Protein AF-A0A9E2H795-F1 (afdb_monomer_lite)

Secondary structure (DSSP, 8-state):
------------EEEEEEEEEEE-TTSSEEEEEEEEEEEETTT--EEEEEEEEEEEE-

pLDDT: mean 83.14, std 15.52, range [39.97, 96.56]
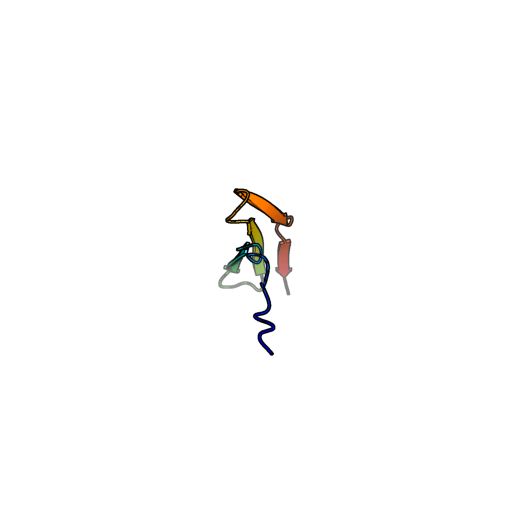
Sequence (58 aa):
MNSSTNRPATAANTPNNATLSKKWEGGNRSLSLNIYRDQNLQTDDVEERIPSVSFSQG

Structure (mmCIF, N/CA/C/O backbone):
data_AF-A0A9E2H795-F1
#
_entry.id   AF-A0A9E2H795-F1
#
loop_
_atom_site.group_PDB
_atom_site.id
_atom_site.type_symbol
_atom_site.label_atom_id
_atom_site.label_alt_id
_atom_site.label_comp_id
_atom_site.label_asym_id
_atom_site.label_entity_id
_atom_site.label_seq_id
_atom_site.pdbx_PDB_ins_code
_atom_site.Cartn_x
_atom_site.Cartn_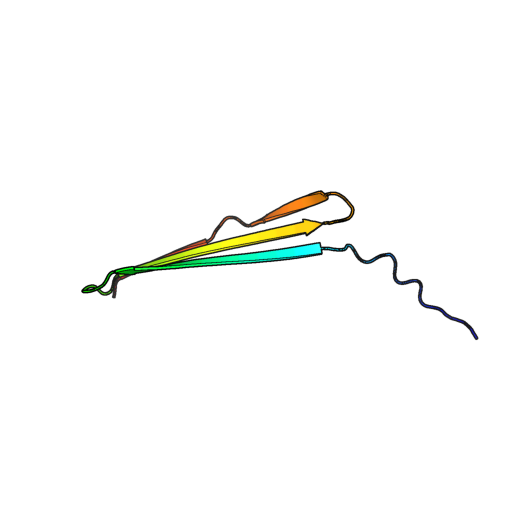y
_atom_site.Cartn_z
_atom_site.occupancy
_atom_site.B_iso_or_equiv
_atom_site.auth_seq_id
_at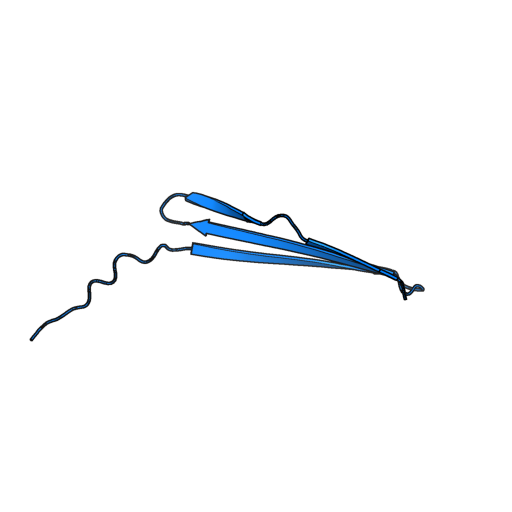om_site.auth_comp_id
_atom_site.auth_asym_id
_atom_site.auth_atom_id
_atom_site.pdbx_PDB_model_num
ATOM 1 N N . MET A 1 1 ? 41.298 -15.212 -22.333 1.00 45.09 1 MET A N 1
ATOM 2 C CA . MET A 1 1 ? 40.055 -15.598 -21.630 1.00 45.09 1 MET A CA 1
ATOM 3 C C . MET A 1 1 ? 39.487 -14.334 -21.025 1.00 45.09 1 MET A C 1
ATOM 5 O O . MET A 1 1 ? 39.975 -13.896 -19.993 1.00 45.09 1 MET A O 1
ATOM 9 N N . ASN A 1 2 ? 38.558 -13.680 -21.718 1.00 39.97 2 ASN A N 1
ATOM 10 C CA . ASN A 1 2 ? 38.075 -12.361 -21.318 1.00 39.97 2 ASN A CA 1
ATOM 11 C C . ASN A 1 2 ? 36.575 -12.295 -21.630 1.00 39.97 2 ASN A C 1
ATOM 13 O O . ASN A 1 2 ? 36.148 -11.571 -22.522 1.00 39.97 2 ASN A O 1
ATOM 17 N N . SER A 1 3 ? 35.773 -13.113 -20.951 1.00 45.38 3 SER A N 1
ATOM 18 C CA . SER A 1 3 ? 34.314 -13.014 -21.034 1.00 45.38 3 SER A CA 1
ATOM 19 C C . SER A 1 3 ? 33.848 -11.984 -20.011 1.00 45.38 3 SER A C 1
ATOM 21 O O . SER A 1 3 ? 33.365 -12.327 -18.936 1.00 45.38 3 SER A O 1
ATOM 23 N N . SER A 1 4 ? 34.050 -10.704 -20.324 1.00 54.25 4 SER A N 1
ATOM 24 C CA . SER A 1 4 ? 33.331 -9.620 -19.663 1.00 54.25 4 SER A CA 1
ATOM 25 C C . SER A 1 4 ? 31.862 -9.759 -20.045 1.00 54.25 4 SER A C 1
ATOM 27 O O . SER A 1 4 ? 31.468 -9.447 -21.168 1.00 54.25 4 SER A O 1
ATOM 29 N N . THR A 1 5 ? 31.068 -10.314 -19.132 1.00 55.38 5 THR A N 1
ATOM 30 C CA . THR A 1 5 ? 29.615 -10.392 -19.246 1.00 55.38 5 THR A CA 1
ATOM 31 C C . THR A 1 5 ? 29.076 -8.980 -19.454 1.00 55.38 5 THR A C 1
ATOM 33 O O . THR A 1 5 ? 28.963 -8.211 -18.500 1.00 55.38 5 THR A O 1
ATOM 36 N N . ASN A 1 6 ? 28.748 -8.626 -20.697 1.00 55.03 6 ASN A N 1
ATOM 37 C CA . ASN A 1 6 ? 27.905 -7.474 -20.980 1.00 55.03 6 ASN A CA 1
ATOM 38 C C . ASN A 1 6 ? 26.541 -7.775 -20.362 1.00 55.03 6 ASN A C 1
ATOM 40 O O . ASN A 1 6 ? 25.702 -8.421 -20.986 1.00 55.03 6 ASN A O 1
ATOM 44 N N . ARG A 1 7 ? 26.326 -7.351 -19.113 1.00 58.44 7 ARG A N 1
ATOM 45 C CA . ARG A 1 7 ? 24.975 -7.236 -18.575 1.00 58.44 7 ARG A CA 1
ATOM 46 C C . ARG A 1 7 ? 24.316 -6.152 -19.434 1.00 58.44 7 ARG A C 1
ATOM 48 O O . ARG A 1 7 ? 24.772 -5.010 -19.348 1.00 58.44 7 ARG A O 1
ATOM 55 N N . PRO A 1 8 ? 23.331 -6.467 -20.299 1.00 56.34 8 PRO A N 1
ATOM 56 C CA . PRO A 1 8 ? 22.563 -5.413 -20.952 1.00 56.34 8 PRO A CA 1
ATOM 57 C C . PRO A 1 8 ? 22.054 -4.502 -19.839 1.00 56.34 8 PRO A C 1
ATOM 59 O O . PRO A 1 8 ? 21.695 -5.022 -18.780 1.00 56.34 8 PRO A O 1
ATOM 62 N N . ALA A 1 9 ? 22.138 -3.180 -20.033 1.00 56.88 9 ALA A N 1
ATOM 63 C CA . ALA A 1 9 ? 21.715 -2.186 -19.054 1.00 56.88 9 ALA A CA 1
ATOM 64 C C . ALA A 1 9 ? 20.349 -2.610 -18.510 1.00 56.88 9 ALA A C 1
ATOM 66 O O . ALA A 1 9 ? 19.341 -2.533 -19.203 1.00 56.88 9 ALA A O 1
ATOM 67 N N . THR A 1 10 ? 20.361 -3.198 -17.317 1.00 57.88 10 THR A N 1
ATOM 68 C CA . THR A 1 10 ? 19.176 -3.791 -16.717 1.00 57.88 10 THR A CA 1
ATOM 69 C C . THR A 1 10 ? 18.212 -2.649 -16.505 1.00 57.88 10 THR A C 1
ATOM 71 O O . THR A 1 10 ? 18.624 -1.682 -15.863 1.00 57.88 10 THR A O 1
ATOM 74 N N . ALA A 1 11 ? 17.009 -2.750 -17.079 1.00 61.88 11 ALA A N 1
ATOM 75 C CA . ALA A 1 11 ? 15.925 -1.790 -16.925 1.00 61.88 11 ALA A CA 1
ATOM 76 C C . ALA A 1 11 ? 15.956 -1.229 -15.497 1.00 61.88 11 ALA A C 1
ATOM 78 O O . ALA A 1 11 ? 15.849 -1.975 -14.518 1.00 61.88 11 ALA A O 1
ATOM 79 N N . ALA A 1 12 ? 16.306 0.050 -15.382 1.00 69.44 12 ALA A N 1
ATOM 80 C CA . ALA A 1 12 ? 16.459 0.695 -14.093 1.00 69.44 12 ALA A CA 1
ATOM 81 C C . ALA A 1 12 ? 15.047 0.995 -13.599 1.00 69.44 12 ALA A C 1
ATOM 83 O O . ALA A 1 12 ? 14.509 2.062 -13.861 1.00 69.44 12 ALA A O 1
ATOM 84 N N . ASN A 1 13 ? 14.420 0.006 -12.973 1.00 81.69 13 ASN A N 1
ATOM 85 C CA . ASN A 1 13 ? 13.075 0.127 -12.440 1.00 81.69 13 ASN A CA 1
ATOM 86 C C . ASN A 1 13 ? 13.139 0.680 -11.012 1.00 81.69 13 ASN A C 1
ATOM 88 O O . ASN A 1 13 ? 13.969 0.247 -10.208 1.00 81.69 13 ASN A O 1
ATOM 92 N N . THR A 1 14 ? 12.280 1.649 -10.706 1.00 84.75 14 THR A N 1
ATOM 93 C CA . THR A 1 14 ? 12.123 2.220 -9.366 1.00 84.75 14 THR A CA 1
ATOM 94 C C . THR A 1 14 ? 10.788 1.767 -8.780 1.00 84.75 14 THR A C 1
ATOM 96 O O . THR A 1 14 ? 9.766 2.413 -9.033 1.00 84.75 14 THR A O 1
ATOM 99 N N . PRO A 1 15 ? 10.774 0.687 -7.975 1.00 84.75 15 PRO A N 1
ATOM 100 C CA . PRO A 1 15 ? 9.569 0.269 -7.281 1.00 84.75 15 PRO A CA 1
ATOM 10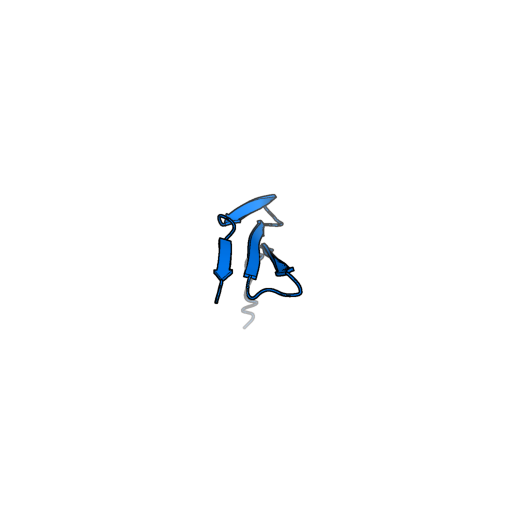1 C C . PRO A 1 15 ? 9.246 1.254 -6.152 1.00 84.75 15 PRO A C 1
ATOM 103 O O . PRO A 1 15 ? 10.112 1.617 -5.354 1.00 84.75 15 PRO A O 1
ATOM 106 N N . ASN A 1 16 ? 7.982 1.653 -6.054 1.00 84.38 16 ASN A N 1
ATOM 107 C CA . ASN A 1 16 ? 7.455 2.532 -5.021 1.00 84.38 16 ASN A CA 1
ATOM 108 C C . ASN A 1 16 ? 6.237 1.883 -4.349 1.00 84.38 16 ASN A C 1
ATOM 110 O O . ASN A 1 16 ? 5.220 1.612 -4.992 1.00 84.38 16 ASN A O 1
ATOM 114 N N . ASN A 1 17 ? 6.344 1.643 -3.042 1.00 90.62 17 ASN A N 1
ATOM 115 C CA . ASN A 1 17 ? 5.279 1.108 -2.207 1.00 90.62 17 ASN A CA 1
ATOM 116 C C . ASN A 1 17 ? 4.923 2.095 -1.087 1.00 90.62 17 ASN A C 1
ATOM 118 O O . ASN A 1 17 ? 5.725 2.375 -0.198 1.00 90.62 17 ASN A O 1
ATOM 122 N N . ALA A 1 18 ? 3.680 2.569 -1.083 1.00 92.44 18 ALA A N 1
ATOM 123 C CA . ALA A 1 18 ? 3.155 3.424 -0.026 1.00 92.44 18 ALA A CA 1
ATOM 124 C C . ALA A 1 18 ? 2.009 2.714 0.693 1.00 92.44 18 ALA A C 1
ATOM 126 O O . ALA A 1 18 ? 1.103 2.167 0.067 1.00 92.44 18 ALA A O 1
ATOM 127 N N . THR A 1 19 ? 2.043 2.712 2.024 1.00 95.06 19 THR A N 1
ATOM 128 C CA . THR A 1 19 ? 0.934 2.223 2.850 1.00 95.06 19 THR A CA 1
ATOM 129 C C . THR A 1 19 ? 0.465 3.340 3.764 1.00 95.06 19 THR A C 1
ATOM 131 O O . THR A 1 19 ? 1.252 3.891 4.531 1.00 95.06 19 THR A O 1
ATOM 134 N N . LEU A 1 20 ? -0.824 3.660 3.689 1.00 95.25 20 LEU A N 1
ATOM 135 C CA . LEU A 1 20 ? -1.497 4.594 4.578 1.00 95.25 20 LEU A CA 1
ATOM 136 C C . LEU A 1 20 ? -2.459 3.811 5.469 1.00 95.25 20 LEU A C 1
ATOM 138 O O . LEU A 1 20 ? -3.382 3.168 4.976 1.00 95.25 20 LEU A O 1
ATOM 142 N N . SER A 1 21 ? -2.272 3.896 6.783 1.00 95.25 21 SER A N 1
ATOM 143 C CA . SER A 1 21 ? -3.137 3.231 7.758 1.00 95.25 21 SER A CA 1
ATOM 144 C C . SER A 1 21 ? -3.795 4.234 8.695 1.00 95.25 21 SER A C 1
ATOM 146 O O . SER A 1 21 ? -3.117 5.101 9.246 1.00 95.25 21 SER A O 1
ATOM 148 N N . LYS A 1 22 ? -5.096 4.068 8.939 1.00 95.31 22 LYS A N 1
ATOM 149 C CA . LYS A 1 22 ? -5.854 4.813 9.947 1.00 95.31 22 LYS A CA 1
ATOM 150 C C . LYS A 1 22 ? -6.523 3.846 10.913 1.00 95.31 22 LYS A C 1
ATOM 152 O O . LYS A 1 22 ? -7.242 2.938 10.501 1.00 95.31 22 LYS A O 1
ATOM 157 N N . LYS A 1 23 ? -6.322 4.082 12.205 1.00 95.38 23 LYS A N 1
ATOM 158 C CA . LYS A 1 23 ? -7.072 3.445 13.291 1.00 95.38 23 LYS A CA 1
ATOM 159 C C . LYS A 1 23 ? -7.881 4.524 14.000 1.00 95.38 23 LYS A C 1
ATOM 161 O O . LYS A 1 23 ? -7.397 5.644 14.151 1.00 95.38 23 LYS A O 1
ATOM 166 N N . TRP A 1 24 ? -9.122 4.218 14.361 1.00 94.69 24 TRP A N 1
ATOM 167 C CA . TRP A 1 24 ? -9.957 5.144 15.124 1.00 94.69 24 TRP A CA 1
ATOM 168 C C . TRP A 1 24 ? -9.822 4.844 16.612 1.00 94.69 24 TRP A C 1
ATOM 170 O O . TRP A 1 24 ? -10.118 3.734 17.045 1.00 94.69 24 TRP A O 1
ATOM 180 N N . GLU A 1 25 ? -9.401 5.847 17.378 1.00 87.44 25 GLU A N 1
ATOM 181 C CA . GLU A 1 25 ? -9.348 5.773 18.838 1.00 87.44 25 GLU A CA 1
ATOM 182 C C . GLU A 1 25 ? -10.745 5.497 19.416 1.00 87.44 25 GLU A C 1
ATOM 184 O O . GLU A 1 25 ? -11.747 6.036 18.941 1.00 87.44 25 GLU A O 1
ATOM 189 N N . GLY A 1 26 ? -10.820 4.629 20.429 1.00 83.38 26 GLY A N 1
ATOM 190 C CA . GLY A 1 26 ? -12.083 4.256 21.079 1.00 83.38 26 GLY A CA 1
ATOM 191 C C . GLY A 1 26 ? -12.957 3.256 20.309 1.00 83.38 26 GLY A C 1
ATOM 192 O O . GLY A 1 26 ? -14.070 2.972 20.745 1.00 83.38 26 GLY A O 1
ATOM 193 N N . GLY A 1 27 ? -12.476 2.696 19.193 1.00 83.44 27 GLY A N 1
ATOM 194 C CA . GLY A 1 27 ? -13.162 1.638 18.450 1.00 83.44 27 GLY A CA 1
ATOM 195 C C . GLY A 1 27 ? -12.204 0.583 17.897 1.00 83.44 27 GLY A C 1
ATOM 196 O O . GLY A 1 27 ? -10.992 0.760 17.859 1.00 83.44 27 GLY A O 1
ATOM 197 N N . ASN A 1 28 ? -12.754 -0.529 17.420 1.00 89.25 28 ASN A N 1
ATOM 198 C CA . ASN A 1 28 ? -12.010 -1.627 16.792 1.00 89.25 28 ASN A CA 1
ATOM 199 C C . ASN A 1 28 ? -11.999 -1.525 15.253 1.00 89.25 28 ASN A C 1
ATOM 201 O O . ASN A 1 28 ? -11.906 -2.533 14.550 1.00 89.25 28 ASN A O 1
ATOM 205 N N . ARG A 1 29 ? -12.117 -0.296 14.731 1.00 95.38 29 ARG A N 1
ATOM 206 C CA . ARG A 1 29 ? -12.178 -0.002 13.296 1.00 95.38 29 ARG A CA 1
ATOM 207 C C . ARG A 1 29 ? -10.804 0.386 12.771 1.00 95.38 29 ARG A C 1
ATOM 209 O O . ARG A 1 29 ? -10.119 1.218 13.372 1.00 95.38 29 ARG A O 1
ATOM 216 N N . SER A 1 30 ? -10.425 -0.161 11.622 1.00 95.81 30 SER A N 1
ATOM 217 C CA . SER A 1 30 ? -9.212 0.251 10.920 1.00 95.81 30 SER A CA 1
ATOM 218 C C . SER A 1 30 ? -9.393 0.281 9.406 1.00 95.81 30 SER A C 1
ATOM 220 O O . SER A 1 30 ? -10.228 -0.431 8.850 1.00 95.81 30 SER A O 1
ATOM 222 N N . LEU A 1 31 ? -8.623 1.152 8.759 1.00 95.62 31 LEU A N 1
ATOM 223 C CA . LEU A 1 31 ? -8.520 1.303 7.313 1.00 95.62 31 LEU A CA 1
ATOM 224 C C . LEU A 1 31 ? -7.044 1.199 6.926 1.00 95.62 31 LEU A C 1
ATOM 226 O O . LEU A 1 31 ? -6.206 1.874 7.529 1.00 95.62 31 LEU A O 1
ATOM 230 N N . SER A 1 32 ? -6.739 0.409 5.903 1.00 96.56 32 SER A N 1
ATOM 231 C CA . SER A 1 32 ? -5.427 0.377 5.260 1.00 96.56 32 SER A CA 1
ATOM 232 C C . SER A 1 32 ? -5.585 0.590 3.760 1.00 96.56 32 SER A C 1
ATOM 234 O O . SER A 1 32 ? -6.436 -0.030 3.126 1.00 96.56 32 SER A O 1
ATOM 236 N N . LEU A 1 33 ? -4.768 1.474 3.202 1.00 95.56 33 LEU A N 1
ATOM 237 C CA . LEU A 1 33 ? -4.638 1.730 1.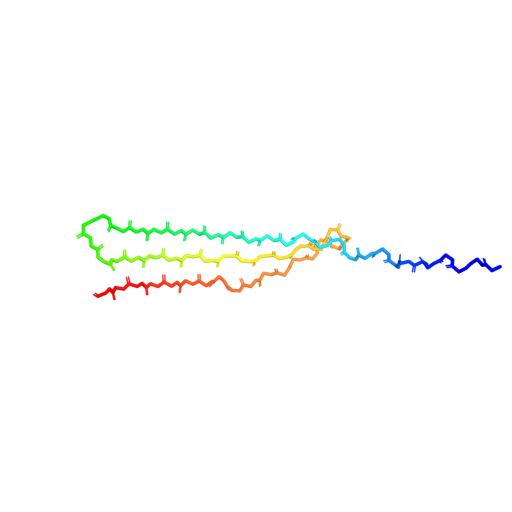775 1.00 95.56 33 LEU A CA 1
ATOM 238 C C . LEU A 1 33 ? -3.203 1.400 1.374 1.00 95.56 33 LEU A C 1
ATOM 240 O O . LEU A 1 33 ? -2.262 1.964 1.930 1.00 95.56 33 LEU A O 1
ATOM 244 N N . ASN A 1 34 ? -3.036 0.514 0.403 1.00 96.25 34 ASN A N 1
ATOM 245 C CA . ASN A 1 34 ? -1.746 0.177 -0.175 1.00 96.25 34 ASN A CA 1
ATOM 246 C C . ASN A 1 34 ? -1.716 0.604 -1.643 1.00 96.25 34 ASN A C 1
ATOM 248 O O . ASN A 1 34 ? -2.616 0.272 -2.415 1.00 96.25 34 ASN A O 1
ATOM 252 N N . ILE A 1 35 ? -0.675 1.341 -2.008 1.00 93.88 35 ILE A N 1
ATOM 253 C CA . ILE A 1 35 ? -0.421 1.818 -3.362 1.00 93.88 35 ILE A CA 1
ATOM 254 C C . ILE A 1 35 ? 0.917 1.237 -3.799 1.00 93.88 35 ILE A C 1
ATOM 256 O O . ILE A 1 35 ? 1.910 1.328 -3.071 1.00 93.88 35 ILE A O 1
ATOM 260 N N . TYR A 1 36 ? 0.932 0.662 -4.997 1.00 94.44 36 TYR A N 1
ATOM 261 C CA . TYR A 1 36 ? 2.134 0.135 -5.622 1.00 94.44 36 TYR A CA 1
ATOM 262 C C . TYR A 1 36 ? 2.280 0.689 -7.034 1.00 94.44 36 TYR A C 1
ATOM 264 O O . TYR A 1 36 ? 1.346 0.619 -7.838 1.00 94.44 36 TYR A O 1
ATOM 272 N N . ARG A 1 37 ? 3.480 1.183 -7.325 1.00 91.38 37 ARG A N 1
ATOM 273 C CA . ARG A 1 37 ? 3.893 1.678 -8.634 1.00 91.38 37 ARG A CA 1
ATOM 274 C C . ARG A 1 37 ? 5.298 1.182 -8.937 1.00 91.38 37 ARG A C 1
ATOM 276 O O . ARG A 1 37 ? 6.136 1.147 -8.042 1.00 91.38 37 ARG A O 1
ATOM 283 N N . ASP A 1 38 ? 5.560 0.850 -10.186 1.00 91.62 38 ASP A N 1
ATOM 284 C CA . ASP A 1 38 ? 6.902 0.621 -10.703 1.00 91.62 38 ASP A CA 1
ATOM 285 C C . ASP A 1 38 ? 7.143 1.543 -11.899 1.00 91.62 38 ASP A C 1
ATOM 287 O O . ASP A 1 38 ? 6.251 1.739 -12.724 1.00 91.62 38 ASP A O 1
ATOM 291 N N . GLN A 1 39 ? 8.320 2.160 -11.966 1.00 89.94 39 GLN A N 1
ATOM 292 C CA . GLN A 1 39 ? 8.668 3.097 -13.034 1.00 89.94 39 GLN A CA 1
ATOM 293 C C . GLN A 1 39 ? 9.978 2.696 -13.692 1.00 89.94 39 GLN A C 1
ATOM 295 O O . GLN A 1 39 ? 11.009 2.603 -13.027 1.00 89.94 39 GLN A O 1
ATOM 300 N N . ASN A 1 40 ? 9.946 2.520 -15.008 1.00 89.06 40 ASN A N 1
ATOM 301 C CA . ASN A 1 40 ? 11.128 2.288 -15.818 1.00 89.06 40 ASN A CA 1
ATOM 302 C C . ASN A 1 40 ? 11.834 3.624 -16.094 1.00 89.06 40 ASN A C 1
ATOM 304 O O . ASN A 1 40 ? 11.326 4.463 -16.827 1.00 89.06 40 ASN A O 1
ATOM 308 N N . LEU A 1 41 ? 13.033 3.828 -15.547 1.00 84.44 41 LEU A N 1
ATOM 309 C CA . LEU A 1 41 ? 13.793 5.075 -15.709 1.00 84.44 41 LEU A CA 1
ATOM 310 C C . LEU A 1 41 ? 14.429 5.246 -17.102 1.00 84.44 41 LEU A C 1
ATOM 312 O O . LEU A 1 41 ? 15.047 6.275 -17.365 1.00 84.44 41 LEU A O 1
ATOM 316 N N . GLN A 1 42 ? 14.344 4.237 -17.974 1.00 88.19 42 GLN A N 1
ATOM 317 C CA . GLN A 1 42 ? 14.879 4.292 -19.338 1.00 88.19 42 GLN A CA 1
ATOM 318 C C . GLN A 1 42 ? 13.811 4.645 -20.372 1.00 88.19 42 GLN A C 1
ATOM 320 O O . GLN A 1 42 ? 14.108 5.369 -21.319 1.00 88.19 42 GLN A O 1
ATOM 325 N N . THR A 1 43 ? 12.595 4.120 -20.209 1.00 88.19 43 THR A N 1
ATOM 326 C CA . THR A 1 43 ? 11.475 4.360 -21.134 1.00 88.19 43 THR A CA 1
ATOM 327 C C . THR A 1 43 ? 10.441 5.339 -20.588 1.00 88.19 43 THR A C 1
ATOM 329 O O . THR A 1 43 ? 9.606 5.809 -21.349 1.00 88.19 43 THR A O 1
ATOM 332 N N . ASP A 1 44 ? 10.521 5.662 -19.294 1.00 82.75 44 ASP A N 1
ATOM 333 C CA . ASP A 1 44 ? 9.515 6.407 -18.528 1.00 82.75 44 ASP A CA 1
ATOM 334 C C . ASP A 1 44 ? 8.149 5.700 -18.436 1.00 82.75 44 ASP A C 1
ATOM 336 O O . ASP A 1 44 ? 7.153 6.285 -18.013 1.00 82.75 44 ASP A O 1
ATOM 340 N N . ASP A 1 45 ? 8.102 4.409 -18.787 1.00 88.69 45 ASP A N 1
ATOM 341 C CA . ASP A 1 45 ? 6.903 3.595 -18.620 1.00 88.69 45 ASP A CA 1
ATOM 342 C C . ASP A 1 45 ? 6.589 3.397 -17.136 1.00 88.69 45 ASP A C 1
ATOM 344 O O . ASP A 1 45 ? 7.472 3.144 -16.307 1.00 88.69 45 ASP A O 1
ATOM 348 N N . VAL A 1 46 ? 5.301 3.466 -16.815 1.00 88.88 46 VAL A N 1
ATOM 349 C CA . VAL A 1 46 ? 4.785 3.337 -15.455 1.00 88.88 46 VAL A CA 1
ATOM 350 C C . VAL A 1 46 ? 3.814 2.163 -15.389 1.00 88.88 46 VAL A C 1
ATOM 352 O O . VAL A 1 46 ? 2.794 2.152 -16.077 1.00 88.88 46 VAL A O 1
ATOM 355 N N . GLU A 1 47 ? 4.107 1.198 -14.519 1.00 89.38 47 GLU A N 1
ATOM 356 C CA . GLU A 1 47 ? 3.191 0.121 -14.152 1.00 89.38 47 GLU A CA 1
ATOM 357 C C . GLU A 1 47 ? 2.571 0.432 -12.785 1.00 89.38 47 GLU A C 1
ATOM 359 O O . GLU A 1 47 ? 3.241 0.427 -11.751 1.00 89.38 47 GLU A O 1
ATOM 364 N N . GLU A 1 48 ? 1.269 0.702 -12.766 1.00 86.38 48 GLU A N 1
ATOM 365 C CA . GLU A 1 48 ? 0.506 0.915 -11.536 1.00 86.38 48 GLU A CA 1
ATOM 366 C C . GLU A 1 48 ? -0.414 -0.274 -11.281 1.00 86.38 48 GLU A C 1
ATOM 368 O O . GLU A 1 48 ? -1.162 -0.719 -12.155 1.00 86.38 48 GLU A O 1
ATOM 373 N N . ARG A 1 49 ? -0.377 -0.791 -10.050 1.00 88.88 49 ARG A N 1
ATOM 374 C CA . ARG A 1 49 ? -1.351 -1.791 -9.608 1.00 88.88 49 ARG A CA 1
ATOM 375 C C . ARG A 1 49 ? -2.543 -1.078 -8.999 1.00 88.88 49 ARG A C 1
ATOM 377 O O . ARG A 1 49 ? -2.384 -0.065 -8.319 1.00 88.88 49 ARG A O 1
ATOM 384 N N . ILE A 1 50 ? -3.733 -1.648 -9.197 1.00 91.38 50 ILE A N 1
ATOM 385 C CA . ILE A 1 50 ? -4.946 -1.167 -8.533 1.00 91.38 50 ILE A CA 1
ATOM 386 C C . ILE A 1 50 ? -4.669 -1.112 -7.021 1.00 91.38 50 ILE A C 1
ATOM 388 O O . ILE A 1 50 ? -4.272 -2.134 -6.449 1.00 91.38 50 ILE A O 1
ATOM 392 N N . PRO A 1 51 ? -4.853 0.054 -6.374 1.00 89.62 51 PRO A N 1
ATOM 393 C CA . PRO A 1 51 ? -4.635 0.185 -4.944 1.00 89.62 51 PRO A CA 1
ATOM 394 C C . PRO A 1 51 ? -5.485 -0.814 -4.166 1.00 89.62 51 PRO A C 1
ATOM 396 O O . PRO A 1 51 ? -6.662 -1.012 -4.478 1.00 89.62 51 PRO A O 1
ATOM 399 N N . SER A 1 52 ? -4.913 -1.424 -3.130 1.00 93.19 52 SER A N 1
ATOM 400 C CA . SER A 1 52 ? -5.687 -2.289 -2.244 1.00 93.19 52 SER A CA 1
ATOM 401 C C . SER A 1 52 ? -6.188 -1.492 -1.047 1.00 93.19 52 SER A C 1
ATOM 403 O O . SER A 1 52 ? -5.437 -0.773 -0.387 1.00 93.19 52 SER A O 1
ATOM 405 N N . VAL A 1 53 ? -7.490 -1.599 -0.791 1.00 94.44 53 VAL A N 1
ATOM 406 C CA . VAL A 1 53 ? -8.151 -0.978 0.355 1.00 94.44 53 VAL A CA 1
ATOM 407 C C . VAL A 1 53 ? -8.692 -2.092 1.229 1.00 94.44 53 VAL A C 1
ATOM 409 O O . VAL A 1 53 ? -9.465 -2.927 0.761 1.00 94.44 53 VAL A O 1
ATOM 412 N N . SER A 1 54 ? -8.303 -2.107 2.499 1.00 95.31 54 SER A N 1
ATOM 413 C CA . SER A 1 54 ? -8.855 -3.028 3.483 1.00 95.31 54 SER A CA 1
ATOM 414 C C . SER A 1 54 ? -9.491 -2.269 4.637 1.00 95.31 54 SER A C 1
ATOM 416 O O . SER A 1 54 ? -8.945 -1.297 5.162 1.00 95.31 54 SER A O 1
ATOM 418 N N . PHE A 1 55 ? -10.676 -2.731 5.021 1.00 95.75 55 PHE A N 1
ATOM 419 C CA . PHE A 1 55 ? -11.402 -2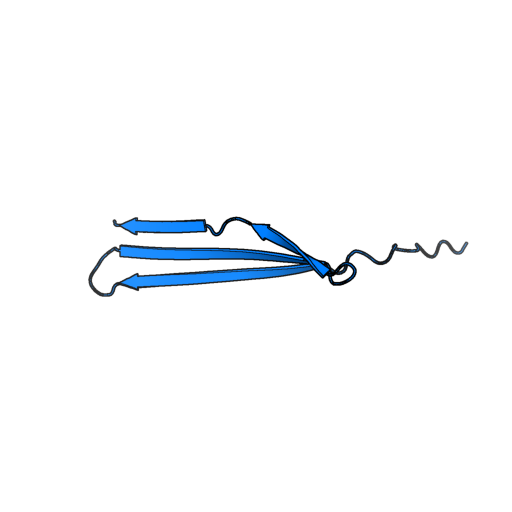.258 6.186 1.00 95.75 55 PHE A CA 1
ATOM 420 C C . PHE A 1 55 ? -11.521 -3.409 7.179 1.00 95.75 55 PHE A C 1
ATOM 422 O O . PHE A 1 55 ? -11.855 -4.528 6.789 1.00 95.75 55 PHE A O 1
ATOM 429 N N . SER A 1 56 ? -11.263 -3.137 8.455 1.00 94.00 56 SER A N 1
ATOM 430 C CA . SER A 1 56 ? -11.505 -4.096 9.527 1.00 94.00 56 SER A CA 1
ATOM 431 C C . SER A 1 56 ? -12.426 -3.502 10.579 1.00 94.00 56 SER A C 1
ATOM 433 O O . SER A 1 56 ? -12.287 -2.339 10.961 1.00 94.00 56 SER A O 1
ATOM 435 N N . GLN A 1 57 ? -13.299 -4.348 11.107 1.00 90.06 57 GLN A N 1
ATOM 436 C CA . GLN A 1 57 ? -14.050 -4.123 12.330 1.00 90.06 57 GLN A CA 1
ATOM 437 C C . GLN A 1 57 ? -14.062 -5.451 13.087 1.00 90.06 57 GLN A C 1
ATOM 439 O O . GLN A 1 57 ? -14.401 -6.476 12.497 1.00 90.06 57 GLN A O 1
ATOM 444 N N . GLY A 1 58 ? -13.600 -5.432 14.337 1.00 78.19 58 GLY A N 1
ATOM 445 C CA . GLY A 1 58 ? -13.664 -6.594 15.230 1.00 78.19 58 GLY A CA 1
ATOM 446 C C . GLY A 1 58 ? -15.037 -6.804 15.852 1.00 78.19 58 GLY A C 1
ATOM 447 O O . GLY A 1 58 ? -15.881 -5.877 15.779 1.00 78.19 58 GLY A O 1
#

Radius of gyration: 19.77 Å; chains: 1; bounding box: 54×22×43 Å

Foldseek 3Di:
DDCPPPPPPPQPKDKDKDKDKDDDPPFQKIKIKIWIKIARPVPRDIDTDDIDIDIDHD